Protein AF-A0A5Q0SHG6-F1 (afdb_monomer_lite)

Sequence (113 aa):
MILLYLISLMILVHLIGSIISFLGKTFPKRVGNIIAIYEIVFYIIVVIFYPNMVTVLLAIGYLYLVIHVIGGILYIKGSLHKIYSNPNELLYYGIYEFVEMIYLISLLIELVV

Radius of gyration: 13.94 Å; chains: 1; bounding box: 33×21×38 Å

Structure (mmCIF, N/CA/C/O backbone):
data_AF-A0A5Q0SHG6-F1
#
_entry.id   AF-A0A5Q0SHG6-F1
#
loop_
_atom_site.group_PDB
_atom_site.id
_atom_site.type_symbol
_atom_site.label_atom_id
_atom_site.label_alt_id
_atom_site.label_comp_id
_atom_site.label_asym_id
_atom_site.label_entity_id
_atom_site.label_seq_id
_atom_site.pdbx_PDB_ins_code
_atom_site.Cartn_x
_atom_site.Cartn_y
_atom_site.Cartn_z
_atom_site.occupancy
_atom_site.B_iso_or_equiv
_atom_site.auth_seq_id
_atom_site.auth_comp_id
_atom_site.auth_asym_id
_atom_site.auth_atom_id
_atom_site.pdbx_PDB_model_num
ATOM 1 N N . MET A 1 1 ? -14.070 -10.463 12.109 1.00 77.75 1 MET A N 1
ATOM 2 C CA . MET A 1 1 ? -13.524 -11.68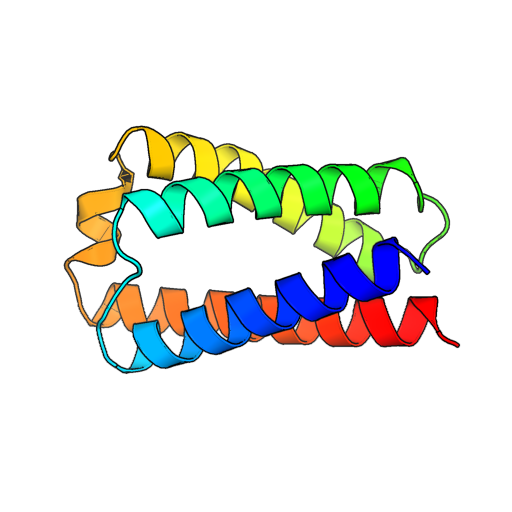1 11.460 1.00 77.75 1 MET A CA 1
ATOM 3 C C . MET A 1 1 ? -13.091 -11.436 10.018 1.00 77.75 1 MET A C 1
ATOM 5 O O . MET A 1 1 ? -11.925 -11.647 9.740 1.00 77.75 1 MET A O 1
ATOM 9 N N . ILE A 1 2 ? -13.957 -10.949 9.116 1.00 87.56 2 ILE A N 1
ATOM 10 C CA . ILE A 1 2 ? -13.585 -10.713 7.701 1.00 87.56 2 ILE A CA 1
ATOM 11 C C . ILE A 1 2 ? -12.382 -9.765 7.557 1.00 87.56 2 ILE A C 1
ATOM 13 O O . ILE A 1 2 ? -11.442 -10.095 6.844 1.00 87.56 2 ILE A O 1
ATOM 17 N N . LEU A 1 3 ? -12.355 -8.642 8.286 1.00 88.56 3 LEU A N 1
ATOM 18 C CA . LEU A 1 3 ? -11.223 -7.707 8.237 1.00 88.56 3 LEU A CA 1
ATOM 19 C C . LEU A 1 3 ? -9.895 -8.342 8.668 1.00 88.56 3 LEU A C 1
ATOM 21 O O . LEU A 1 3 ? -8.870 -8.026 8.081 1.00 88.56 3 LEU A O 1
ATOM 25 N N . LEU A 1 4 ? -9.917 -9.268 9.633 1.00 91.69 4 LEU A N 1
ATOM 26 C CA . LEU A 1 4 ? -8.715 -9.986 10.069 1.00 91.69 4 LEU A CA 1
ATOM 27 C C . LEU A 1 4 ? -8.138 -10.834 8.925 1.00 91.69 4 LEU A C 1
ATOM 29 O O . LEU A 1 4 ? -6.931 -10.862 8.725 1.00 91.69 4 LEU A O 1
ATOM 33 N N . TYR A 1 5 ? -8.992 -11.467 8.117 1.00 94.25 5 TYR A N 1
ATOM 34 C CA . TYR A 1 5 ? -8.531 -12.191 6.930 1.00 94.25 5 TYR A CA 1
ATOM 35 C C . TYR A 1 5 ? -7.971 -11.253 5.859 1.00 94.25 5 TYR A C 1
ATOM 37 O O . TYR A 1 5 ? -6.943 -11.562 5.261 1.00 94.25 5 TYR A O 1
ATOM 45 N N . LEU A 1 6 ? -8.618 -10.105 5.639 1.00 95.81 6 LEU A N 1
ATOM 46 C CA . LEU A 1 6 ? -8.137 -9.105 4.686 1.00 95.81 6 LEU A CA 1
ATOM 47 C C . LEU A 1 6 ? -6.771 -8.553 5.117 1.00 95.81 6 LEU A C 1
ATOM 49 O O . LEU A 1 6 ? -5.820 -8.570 4.346 1.00 95.81 6 LEU A O 1
ATOM 53 N N . ILE A 1 7 ? -6.610 -8.142 6.371 1.00 96.44 7 ILE A N 1
ATOM 54 C CA . ILE A 1 7 ? -5.329 -7.597 6.828 1.00 96.44 7 ILE A CA 1
ATOM 55 C C . ILE A 1 7 ? -4.220 -8.653 6.829 1.00 96.44 7 ILE A C 1
ATOM 57 O O . ILE A 1 7 ? -3.106 -8.352 6.418 1.00 96.44 7 ILE A O 1
ATOM 61 N N . SER A 1 8 ? -4.514 -9.914 7.170 1.00 97.00 8 SER A N 1
ATOM 62 C CA . SER A 1 8 ? -3.540 -11.004 7.026 1.00 97.00 8 SER A CA 1
ATOM 63 C C . SER A 1 8 ? -3.123 -11.230 5.569 1.00 97.00 8 SER A C 1
ATOM 65 O O . SER A 1 8 ? -1.939 -11.424 5.297 1.00 97.00 8 SER A O 1
ATOM 67 N N . LEU A 1 9 ? -4.066 -11.174 4.623 1.00 97.94 9 LEU A N 1
ATOM 68 C CA . LEU A 1 9 ? -3.750 -11.261 3.197 1.00 97.94 9 LEU A CA 1
ATOM 69 C C . LEU A 1 9 ? -2.920 -10.055 2.731 1.00 97.94 9 LEU A C 1
ATOM 71 O O . LEU A 1 9 ? -1.966 -10.232 1.982 1.00 97.94 9 LEU A O 1
ATOM 75 N N . MET A 1 10 ? -3.245 -8.851 3.203 1.00 98.19 10 MET A N 1
ATOM 76 C CA . MET A 1 10 ? -2.511 -7.619 2.904 1.00 98.19 10 MET A CA 1
ATOM 77 C C . MET A 1 10 ? -1.060 -7.703 3.401 1.00 98.19 10 MET A C 1
ATOM 79 O O . MET A 1 10 ? -0.131 -7.458 2.638 1.00 98.19 10 MET A O 1
ATOM 83 N N . ILE A 1 11 ? -0.846 -8.171 4.637 1.00 98.56 11 ILE A N 1
ATOM 84 C CA . ILE A 1 11 ? 0.493 -8.436 5.190 1.00 98.56 11 ILE A CA 1
ATOM 85 C C . ILE A 1 11 ? 1.267 -9.410 4.296 1.00 98.56 11 ILE A C 1
ATOM 87 O O . ILE A 1 11 ? 2.435 -9.172 4.000 1.00 98.56 11 ILE A O 1
ATOM 91 N N . LEU A 1 12 ? 0.629 -10.492 3.834 1.00 98.31 12 LEU A N 1
ATOM 92 C CA . LEU A 1 12 ? 1.276 -11.459 2.946 1.00 98.31 12 LEU A CA 1
ATOM 93 C C . LEU A 1 12 ? 1.661 -10.835 1.597 1.00 98.31 12 LEU A C 1
ATOM 95 O O . LEU A 1 12 ? 2.749 -11.107 1.091 1.00 98.31 12 LEU A O 1
ATOM 99 N N . VAL A 1 13 ? 0.791 -10.000 1.024 1.00 98.25 13 VAL A N 1
ATOM 100 C CA . VAL A 1 13 ? 1.065 -9.281 -0.227 1.00 98.25 13 VAL A CA 1
ATOM 101 C C . VAL A 1 13 ? 2.296 -8.388 -0.076 1.00 98.25 13 VAL A C 1
ATOM 103 O O . VAL A 1 13 ? 3.219 -8.533 -0.876 1.00 98.25 13 VAL A O 1
ATOM 106 N N . HIS A 1 14 ? 2.368 -7.564 0.972 1.00 98.44 14 HIS A N 1
ATOM 107 C CA . HIS A 1 14 ? 3.520 -6.686 1.211 1.00 98.44 14 HIS A CA 1
ATOM 108 C C . HIS A 1 14 ? 4.790 -7.451 1.597 1.00 98.44 14 HIS A C 1
ATOM 110 O O . HIS A 1 14 ? 5.886 -7.066 1.196 1.00 98.44 14 HIS A O 1
ATOM 116 N N . LEU A 1 15 ? 4.677 -8.578 2.308 1.00 98.44 15 LEU A N 1
ATOM 117 C CA . LEU A 1 15 ? 5.820 -9.454 2.573 1.00 98.44 15 LEU A CA 1
ATOM 118 C C . LEU A 1 15 ? 6.418 -9.978 1.262 1.00 98.44 15 LEU A C 1
ATOM 120 O O . LEU A 1 15 ? 7.623 -9.872 1.033 1.00 98.44 15 LEU A O 1
ATOM 124 N N . ILE A 1 16 ? 5.573 -10.535 0.389 1.00 98.00 16 ILE A N 1
ATOM 125 C CA . ILE A 1 16 ? 6.010 -11.045 -0.914 1.00 98.00 16 ILE A CA 1
ATOM 126 C C . ILE A 1 16 ? 6.548 -9.888 -1.763 1.00 98.00 16 ILE A C 1
ATOM 128 O O . ILE A 1 16 ? 7.622 -10.027 -2.346 1.00 98.00 16 ILE A O 1
ATOM 132 N N . GLY A 1 17 ? 5.842 -8.755 -1.799 1.00 96.81 17 GLY A N 1
ATOM 133 C CA . GLY A 1 17 ? 6.221 -7.534 -2.511 1.00 96.81 17 GLY A CA 1
ATOM 134 C C . GLY A 1 17 ? 7.592 -7.010 -2.094 1.00 96.81 17 GLY A C 1
ATOM 135 O O . GLY A 1 17 ? 8.444 -6.757 -2.946 1.00 96.81 17 GLY A O 1
ATOM 136 N N . SER A 1 18 ? 7.854 -6.945 -0.792 1.00 97.50 18 SER A N 1
ATOM 137 C CA . SER A 1 18 ? 9.145 -6.548 -0.239 1.00 97.50 18 SER A CA 1
ATOM 138 C C . SER A 1 18 ? 10.261 -7.518 -0.644 1.00 97.50 18 SER A C 1
ATOM 140 O O . SER A 1 18 ? 11.274 -7.093 -1.203 1.00 97.50 18 SER A O 1
ATOM 142 N N . ILE A 1 19 ? 10.048 -8.832 -0.478 1.00 97.81 19 ILE A N 1
ATOM 143 C CA . ILE A 1 19 ? 11.033 -9.862 -0.851 1.00 97.81 19 ILE A CA 1
ATOM 144 C C . ILE A 1 19 ? 11.383 -9.778 -2.341 1.00 97.81 19 ILE A C 1
ATOM 146 O O . ILE A 1 19 ? 12.562 -9.750 -2.694 1.00 97.81 19 ILE A O 1
ATOM 150 N N . ILE A 1 20 ? 10.390 -9.735 -3.237 1.00 95.94 20 ILE A N 1
ATOM 151 C CA . ILE A 1 20 ? 10.673 -9.702 -4.679 1.00 95.94 20 ILE A CA 1
ATOM 152 C C . ILE A 1 20 ? 11.364 -8.401 -5.093 1.00 95.94 20 ILE A C 1
ATOM 154 O O . ILE A 1 20 ? 12.241 -8.439 -5.955 1.00 95.94 20 ILE A O 1
ATOM 158 N N . SER A 1 21 ? 11.026 -7.282 -4.447 1.00 94.56 21 SER A N 1
ATOM 159 C CA . SER A 1 21 ? 11.623 -5.973 -4.722 1.00 94.56 21 SER A CA 1
ATOM 160 C C . SER A 1 21 ? 13.094 -5.935 -4.310 1.00 94.56 21 SER A C 1
ATOM 162 O O . SER A 1 21 ? 13.935 -5.488 -5.089 1.00 94.56 21 SER A O 1
ATOM 164 N N . PHE A 1 22 ? 13.442 -6.520 -3.159 1.00 94.50 22 PHE A N 1
ATOM 165 C CA . PHE A 1 22 ? 14.839 -6.708 -2.746 1.00 94.50 22 PHE A CA 1
ATOM 166 C C . PHE A 1 22 ? 15.623 -7.655 -3.659 1.00 94.50 22 PHE A C 1
ATOM 168 O O . PHE A 1 22 ? 16.836 -7.518 -3.795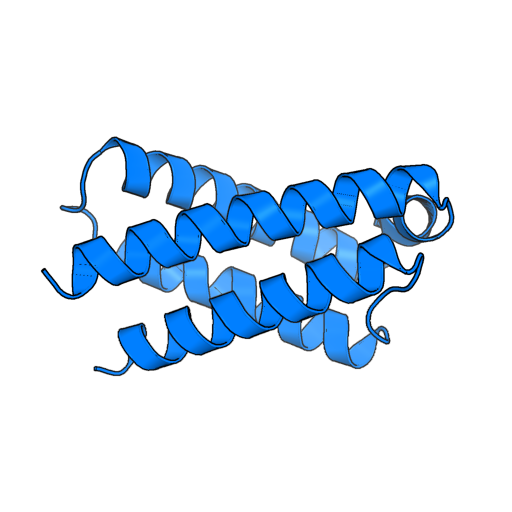 1.00 94.50 22 PHE A O 1
ATOM 175 N N . LEU A 1 23 ? 14.940 -8.574 -4.344 1.00 94.56 23 LEU A N 1
ATOM 176 C CA . LEU A 1 23 ? 15.524 -9.405 -5.400 1.00 94.56 23 LEU A CA 1
ATOM 177 C C . LEU A 1 23 ? 15.588 -8.698 -6.768 1.00 94.56 23 LEU A C 1
ATOM 179 O O . LEU A 1 23 ? 15.930 -9.339 -7.764 1.00 94.56 23 LEU A O 1
ATOM 183 N N . GLY A 1 24 ? 15.243 -7.408 -6.842 1.00 92.88 24 GLY A N 1
ATOM 184 C CA . GLY A 1 24 ? 15.249 -6.623 -8.077 1.00 92.88 24 GLY A CA 1
ATOM 185 C C . GLY A 1 24 ? 14.161 -7.038 -9.071 1.00 92.88 24 GLY A C 1
ATOM 186 O O . GLY A 1 24 ? 14.345 -6.907 -10.281 1.00 92.88 24 GLY A O 1
ATOM 187 N N . LYS A 1 25 ? 13.040 -7.580 -8.585 1.00 92.44 25 LYS A N 1
ATOM 188 C CA . LYS A 1 25 ? 11.911 -8.050 -9.397 1.00 92.44 25 LYS A CA 1
ATOM 189 C C . LYS A 1 25 ? 10.620 -7.339 -9.007 1.00 92.44 25 LYS A C 1
ATOM 191 O O . LYS A 1 25 ? 10.499 -6.771 -7.930 1.00 92.44 25 LYS A O 1
ATOM 196 N N . THR A 1 26 ? 9.627 -7.420 -9.886 1.00 92.00 26 THR A N 1
ATOM 197 C CA . THR A 1 26 ? 8.273 -6.910 -9.642 1.00 92.00 26 THR A CA 1
ATOM 198 C C . THR A 1 26 ? 7.224 -7.958 -9.972 1.00 92.00 26 THR A C 1
ATOM 200 O O . THR A 1 26 ? 7.493 -8.940 -10.673 1.00 92.00 26 THR A O 1
ATOM 203 N N . PHE A 1 27 ? 6.009 -7.759 -9.461 1.00 91.88 27 PHE A N 1
ATOM 204 C CA . PHE A 1 27 ? 4.881 -8.601 -9.831 1.00 91.88 27 PHE A CA 1
ATOM 205 C C . PHE A 1 27 ? 4.577 -8.493 -11.333 1.00 91.88 27 PHE A C 1
ATOM 207 O O . PHE A 1 27 ? 4.636 -7.399 -11.905 1.00 91.88 27 PHE A O 1
ATOM 214 N N . PRO A 1 28 ? 4.153 -9.596 -11.979 1.00 92.69 28 PRO A N 1
ATOM 215 C CA . PRO A 1 28 ? 3.591 -9.531 -13.319 1.00 92.69 28 PRO A CA 1
ATOM 216 C C . PRO A 1 28 ? 2.430 -8.535 -13.372 1.00 92.69 28 PRO A C 1
ATOM 218 O O . PRO A 1 28 ? 1.586 -8.513 -12.477 1.00 92.69 28 PRO A O 1
ATOM 221 N N . LYS A 1 29 ? 2.329 -7.765 -14.460 1.00 90.75 29 LYS A N 1
ATOM 222 C CA . LYS A 1 29 ? 1.387 -6.640 -14.588 1.00 90.75 29 LYS A CA 1
ATOM 223 C C . LYS A 1 29 ? -0.060 -6.966 -14.198 1.00 90.75 29 LYS A C 1
ATOM 225 O O . LYS A 1 29 ? -0.724 -6.160 -13.555 1.00 90.75 29 LYS A O 1
ATOM 230 N N . ARG A 1 30 ? -0.557 -8.147 -14.582 1.00 92.56 30 ARG A N 1
ATOM 231 C CA . ARG A 1 30 ? -1.918 -8.595 -14.237 1.00 92.56 30 ARG A CA 1
ATOM 232 C C . ARG A 1 30 ? -2.093 -8.795 -12.731 1.00 92.56 30 ARG A C 1
ATOM 234 O O . ARG A 1 30 ? -3.094 -8.350 -12.188 1.00 92.56 30 ARG A O 1
ATOM 241 N N . VAL A 1 31 ? -1.115 -9.423 -12.081 1.00 95.12 31 VAL A N 1
ATOM 242 C CA . VAL A 1 31 ? -1.114 -9.654 -10.630 1.00 95.12 31 VAL A CA 1
ATOM 243 C C . VAL A 1 31 ? -1.000 -8.321 -9.896 1.00 95.12 31 VAL A C 1
ATOM 245 O O . VAL A 1 31 ? -1.822 -8.045 -9.033 1.00 95.12 31 VAL A O 1
ATOM 248 N N . GLY A 1 32 ? -0.073 -7.454 -10.314 1.00 94.44 32 GLY A N 1
ATOM 249 C CA . GLY A 1 32 ? 0.076 -6.119 -9.732 1.00 94.44 32 GLY A CA 1
ATOM 250 C C . GLY A 1 32 ? -1.182 -5.254 -9.866 1.00 94.44 32 GLY A C 1
ATOM 251 O O . GLY A 1 32 ? -1.529 -4.540 -8.939 1.00 94.44 32 GLY A O 1
ATOM 252 N N . ASN A 1 33 ? -1.924 -5.349 -10.977 1.00 95.25 33 ASN A N 1
ATOM 253 C CA . ASN A 1 33 ? -3.198 -4.634 -11.117 1.00 95.25 33 ASN A CA 1
ATOM 254 C C . ASN A 1 33 ? -4.269 -5.148 -10.137 1.00 95.25 33 ASN A C 1
ATOM 256 O O . ASN A 1 33 ? -5.044 -4.350 -9.620 1.00 95.25 33 ASN A O 1
ATOM 260 N N . ILE A 1 34 ? -4.331 -6.464 -9.904 1.00 96.94 34 ILE A N 1
ATOM 261 C CA . ILE A 1 34 ? -5.266 -7.061 -8.937 1.00 96.94 34 ILE A CA 1
ATOM 262 C C . ILE A 1 34 ? -4.896 -6.623 -7.518 1.00 96.94 34 ILE A C 1
ATOM 264 O O . ILE A 1 34 ? -5.780 -6.215 -6.770 1.00 96.94 34 ILE A O 1
ATOM 268 N N . ILE A 1 35 ? -3.602 -6.662 -7.187 1.00 97.00 35 ILE A N 1
ATOM 269 C CA . ILE A 1 35 ? -3.064 -6.181 -5.911 1.00 97.00 35 ILE A CA 1
ATOM 270 C C . ILE A 1 35 ? -3.430 -4.706 -5.710 1.00 97.00 35 ILE A C 1
ATOM 272 O O . ILE A 1 35 ? -4.104 -4.399 -4.740 1.00 97.00 35 ILE A O 1
ATOM 276 N N . ALA A 1 36 ? -3.148 -3.827 -6.673 1.00 96.69 36 ALA A N 1
ATOM 277 C CA . ALA A 1 36 ? -3.454 -2.400 -6.548 1.00 96.69 36 ALA A CA 1
ATOM 278 C C . ALA A 1 36 ? -4.946 -2.115 -6.280 1.00 96.69 36 ALA A C 1
ATOM 280 O O . ALA A 1 36 ? -5.293 -1.267 -5.462 1.00 96.69 36 ALA A O 1
ATOM 281 N N . ILE A 1 37 ? -5.858 -2.829 -6.954 1.00 97.69 37 ILE A N 1
ATOM 282 C CA . ILE A 1 37 ? -7.303 -2.696 -6.694 1.00 97.69 37 ILE A CA 1
ATOM 283 C C . ILE A 1 37 ? -7.636 -3.170 -5.277 1.00 97.69 37 ILE A C 1
ATOM 285 O O . ILE A 1 37 ? -8.408 -2.520 -4.572 1.00 97.69 37 ILE A O 1
ATOM 289 N N . TYR A 1 38 ? -7.064 -4.302 -4.872 1.00 97.94 38 TYR A N 1
ATOM 290 C CA . TYR A 1 38 ? -7.247 -4.863 -3.543 1.00 97.94 38 TYR A CA 1
ATOM 291 C C . TYR A 1 38 ? -6.767 -3.907 -2.440 1.00 97.94 38 TYR A C 1
ATOM 293 O O . TYR A 1 38 ? -7.522 -3.653 -1.504 1.00 97.94 38 TYR A O 1
ATOM 301 N N . GLU A 1 39 ? -5.578 -3.321 -2.581 1.00 97.88 39 GLU A N 1
ATOM 302 C CA . GLU A 1 39 ? -4.989 -2.374 -1.626 1.00 97.88 39 GLU A CA 1
ATOM 303 C C . GLU A 1 39 ? -5.862 -1.121 -1.466 1.00 97.88 39 GLU A C 1
ATOM 305 O O . GLU A 1 39 ? -6.183 -0.719 -0.345 1.00 97.88 39 GLU A O 1
ATOM 310 N N . ILE A 1 40 ? -6.343 -0.550 -2.579 1.00 97.88 40 ILE A N 1
ATOM 311 C CA . ILE A 1 40 ? -7.273 0.591 -2.562 1.00 97.88 40 ILE A CA 1
ATOM 312 C C . ILE A 1 40 ? -8.538 0.245 -1.772 1.00 97.88 40 ILE A C 1
ATOM 314 O O . ILE A 1 40 ? -8.941 0.988 -0.876 1.00 97.88 40 ILE A O 1
ATOM 318 N N . VAL A 1 41 ? -9.177 -0.882 -2.097 1.00 97.25 41 VAL A N 1
ATOM 319 C CA . VAL A 1 41 ? -10.417 -1.306 -1.433 1.00 97.25 41 VAL A CA 1
ATOM 320 C C . VAL A 1 41 ? -10.171 -1.574 0.051 1.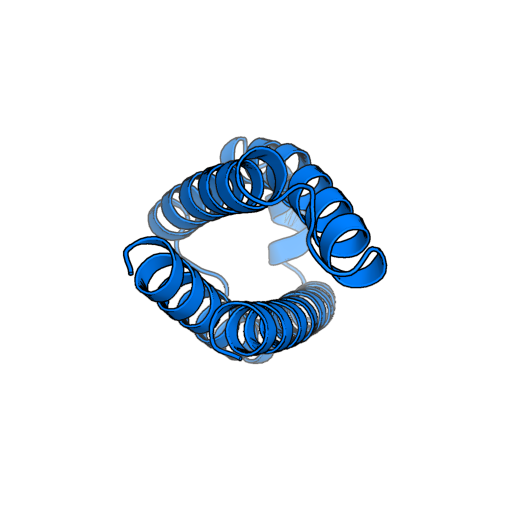00 97.25 41 VAL A C 1
ATOM 322 O O . VAL A 1 41 ? -10.985 -1.175 0.884 1.00 97.25 41 VAL A O 1
ATOM 325 N N . PHE A 1 42 ? -9.046 -2.200 0.393 1.00 97.44 42 PHE A N 1
ATOM 326 C CA . PHE A 1 42 ? -8.664 -2.475 1.772 1.00 97.44 42 PHE A CA 1
ATOM 327 C C . PHE A 1 42 ? -8.571 -1.188 2.598 1.00 97.44 42 PHE A C 1
ATOM 329 O O . PHE A 1 42 ? -9.227 -1.080 3.635 1.00 97.44 42 PHE A O 1
ATOM 336 N N . TYR A 1 43 ? -7.830 -0.184 2.125 1.00 96.75 43 TYR A N 1
ATOM 337 C CA . TYR A 1 43 ? -7.665 1.068 2.863 1.00 96.75 43 TYR A CA 1
ATOM 338 C C . TYR A 1 43 ? -8.948 1.895 2.950 1.00 96.75 43 TYR A C 1
ATOM 340 O O . TYR A 1 43 ? -9.191 2.527 3.979 1.00 96.75 43 TYR A O 1
ATOM 348 N N . ILE A 1 44 ? -9.812 1.845 1.929 1.00 95.50 44 ILE A N 1
ATOM 349 C CA . ILE A 1 44 ? -11.158 2.432 2.008 1.00 95.50 44 ILE A CA 1
ATOM 350 C C . ILE A 1 44 ? -11.943 1.788 3.158 1.00 95.50 44 ILE A C 1
ATOM 352 O O . ILE A 1 44 ? -12.548 2.497 3.962 1.00 95.50 44 ILE A O 1
ATOM 356 N N . ILE A 1 45 ? -11.912 0.455 3.267 1.00 94.19 45 ILE A N 1
ATOM 357 C CA . ILE A 1 45 ? -12.601 -0.275 4.338 1.00 94.19 45 ILE A CA 1
ATOM 358 C C . ILE A 1 45 ? -12.032 0.109 5.709 1.00 94.19 45 ILE A C 1
ATOM 360 O O . ILE A 1 45 ? -12.802 0.420 6.617 1.00 94.19 45 ILE A O 1
ATOM 364 N N . VAL A 1 46 ? -10.704 0.123 5.864 1.00 92.31 46 VAL A N 1
ATOM 365 C CA . VAL A 1 46 ? -10.043 0.484 7.129 1.00 92.31 46 VAL A CA 1
ATOM 366 C C . VAL A 1 46 ? -10.475 1.875 7.592 1.00 92.31 46 VAL A C 1
ATOM 368 O O . VAL A 1 46 ? -10.923 2.038 8.724 1.00 92.31 46 VAL A O 1
ATOM 371 N N . VAL A 1 47 ? -10.402 2.867 6.707 1.00 92.25 47 VAL A N 1
ATOM 372 C CA . VAL A 1 47 ? -10.673 4.267 7.047 1.00 92.25 47 VAL A CA 1
ATOM 373 C C . VAL A 1 47 ? -12.159 4.533 7.320 1.00 92.25 47 VAL A C 1
ATOM 375 O O . VAL A 1 47 ? -12.485 5.277 8.243 1.00 92.25 47 VAL A O 1
ATOM 378 N N . ILE A 1 48 ? -13.073 3.932 6.548 1.00 90.94 48 ILE A N 1
ATOM 379 C CA . ILE A 1 48 ? -14.520 4.172 6.697 1.00 90.94 48 ILE A CA 1
ATOM 380 C C . ILE A 1 48 ? -15.084 3.475 7.934 1.00 90.94 48 ILE A C 1
ATOM 382 O O . ILE A 1 48 ? -15.878 4.064 8.667 1.00 90.94 48 ILE A O 1
ATOM 386 N N . PHE A 1 49 ? -14.724 2.210 8.150 1.00 87.69 49 PHE A N 1
ATOM 387 C CA . PHE A 1 49 ? -15.396 1.388 9.158 1.00 87.69 49 PHE A CA 1
ATOM 388 C C . PHE A 1 49 ? -14.786 1.505 10.554 1.00 87.69 49 PHE A C 1
ATOM 390 O O . PHE A 1 49 ? -15.403 1.053 11.517 1.00 87.69 49 PHE A O 1
ATOM 397 N N . TYR A 1 50 ? -13.615 2.132 10.687 1.00 84.62 50 TYR A N 1
ATOM 398 C CA . TYR A 1 50 ? -12.908 2.225 11.963 1.00 84.62 50 TYR A CA 1
ATOM 399 C C . TYR A 1 50 ? -12.397 3.644 12.268 1.00 84.62 50 TYR A C 1
ATOM 401 O O . TYR A 1 50 ? -11.207 3.848 12.516 1.00 84.62 50 TYR A O 1
ATOM 409 N N . PRO A 1 51 ? -13.298 4.642 12.324 1.00 80.19 51 PRO A N 1
ATOM 410 C CA . PRO A 1 51 ? -12.926 6.031 12.593 1.00 80.19 51 PRO A CA 1
ATOM 411 C C . PRO A 1 51 ? -12.430 6.270 14.030 1.00 80.19 51 PRO A C 1
ATOM 413 O O . PRO A 1 51 ? -11.841 7.310 14.302 1.00 80.19 51 PRO A O 1
ATOM 416 N N . ASN A 1 52 ? -12.665 5.322 14.944 1.00 80.19 52 ASN A N 1
ATOM 417 C CA . ASN A 1 52 ? -12.325 5.434 16.368 1.00 80.19 52 ASN A CA 1
ATOM 418 C C . ASN A 1 52 ? -10.998 4.747 16.743 1.00 80.19 52 ASN A C 1
ATOM 420 O O . ASN A 1 52 ? -10.718 4.589 17.928 1.00 80.19 52 ASN A O 1
ATOM 424 N N . MET A 1 53 ? -10.207 4.296 15.763 1.00 82.06 53 MET A N 1
ATOM 425 C CA . MET A 1 53 ? -8.872 3.744 16.023 1.00 82.06 53 MET A CA 1
ATOM 426 C C . MET A 1 53 ? -7.920 4.783 16.626 1.00 82.06 53 MET A C 1
ATOM 428 O O . MET A 1 53 ? -8.133 5.989 16.485 1.00 82.06 53 MET A O 1
ATOM 432 N N . VAL A 1 54 ? -6.822 4.307 17.232 1.00 79.62 54 VAL A N 1
ATOM 433 C CA . VAL A 1 54 ? -5.705 5.153 17.682 1.00 79.62 54 VAL A CA 1
ATOM 434 C C . VAL A 1 54 ? -5.354 6.175 16.604 1.00 79.62 54 VAL A C 1
ATOM 436 O O . VAL A 1 54 ? -5.042 5.821 15.464 1.00 79.62 54 VAL A O 1
ATOM 439 N N . THR A 1 55 ? -5.364 7.454 16.984 1.00 84.06 55 THR A N 1
ATOM 440 C CA . THR A 1 55 ? -5.280 8.594 16.059 1.00 84.06 55 THR A CA 1
ATOM 441 C C . THR A 1 55 ? -4.096 8.498 15.095 1.00 84.06 55 THR A C 1
ATOM 443 O O . THR A 1 55 ? -4.215 8.851 13.924 1.00 84.06 55 THR A O 1
ATOM 446 N N . VAL A 1 56 ? -2.957 7.978 15.565 1.00 90.88 56 VAL A N 1
ATOM 447 C CA . VAL A 1 56 ? -1.747 7.799 14.748 1.00 90.88 56 VAL A CA 1
ATOM 448 C C . VAL A 1 56 ? -1.929 6.713 13.682 1.00 90.88 56 VAL A C 1
ATOM 450 O O . VAL A 1 56 ? -1.594 6.948 12.523 1.00 90.88 56 VAL A O 1
ATOM 453 N N . LEU A 1 57 ? -2.491 5.550 14.030 1.00 92.75 57 LEU A N 1
ATOM 454 C CA . LEU A 1 57 ? -2.718 4.459 13.073 1.00 92.75 57 LEU A CA 1
ATOM 455 C C . LEU A 1 57 ? -3.741 4.849 12.007 1.00 92.75 57 LEU A C 1
ATOM 457 O O . LEU A 1 57 ? -3.574 4.507 10.835 1.00 92.75 57 LEU A O 1
ATOM 461 N N . LEU A 1 58 ? -4.767 5.607 12.399 1.00 91.44 58 LEU A N 1
ATOM 462 C CA . LEU A 1 58 ? -5.758 6.124 11.466 1.00 91.44 58 LEU A CA 1
ATOM 463 C C . LEU A 1 58 ? -5.141 7.151 10.504 1.00 91.44 58 LEU A C 1
ATOM 465 O O . LEU A 1 58 ? -5.379 7.078 9.301 1.00 91.44 58 LEU A O 1
ATOM 469 N N . ALA A 1 59 ? -4.303 8.067 11.001 1.00 93.62 59 ALA A N 1
ATOM 470 C CA . ALA A 1 59 ? -3.605 9.044 10.163 1.00 93.62 59 ALA A CA 1
ATOM 471 C C . ALA A 1 59 ? -2.675 8.373 9.137 1.00 93.62 59 ALA A C 1
ATOM 473 O O . ALA A 1 59 ? -2.671 8.751 7.965 1.00 93.62 59 ALA A O 1
ATOM 474 N N . ILE A 1 60 ? -1.932 7.344 9.556 1.00 95.56 60 ILE A N 1
ATOM 475 C CA . ILE A 1 60 ? -1.100 6.545 8.647 1.00 95.56 60 ILE A CA 1
ATOM 476 C C . ILE A 1 60 ? -1.980 5.788 7.635 1.00 95.56 60 ILE A C 1
ATOM 478 O O . ILE A 1 60 ? -1.655 5.749 6.452 1.00 95.56 60 ILE A O 1
ATOM 482 N N . GLY A 1 61 ? -3.137 5.274 8.057 1.00 95.19 61 GLY A N 1
ATOM 483 C CA . GLY A 1 61 ? -4.109 4.640 7.162 1.00 95.19 61 GLY A CA 1
ATOM 484 C C . GLY A 1 61 ? -4.636 5.583 6.077 1.00 95.19 61 GLY A C 1
ATOM 485 O O . GLY A 1 61 ? -4.726 5.192 4.916 1.00 95.19 61 GLY A O 1
ATOM 486 N N . TYR A 1 62 ? -4.914 6.847 6.415 1.00 95.62 62 TYR A N 1
ATOM 487 C CA . TYR A 1 62 ? -5.261 7.874 5.425 1.00 95.62 62 TYR A CA 1
ATOM 488 C C . TYR A 1 62 ? -4.115 8.159 4.450 1.00 95.62 62 TYR A C 1
ATOM 490 O O . TYR A 1 62 ? -4.356 8.328 3.254 1.00 95.62 62 TYR A O 1
ATOM 498 N N . LEU A 1 63 ? -2.873 8.207 4.940 1.00 96.62 63 LEU A N 1
ATOM 499 C CA . LEU A 1 63 ? -1.703 8.396 4.086 1.00 96.62 63 LEU A CA 1
ATOM 500 C C . LEU A 1 63 ? -1.581 7.251 3.071 1.00 96.62 63 LEU A C 1
ATOM 502 O O . LEU A 1 63 ? -1.476 7.513 1.873 1.00 96.62 63 LEU A O 1
ATOM 506 N N . TYR A 1 64 ? -1.665 6.000 3.527 1.00 97.75 64 TYR A N 1
ATOM 507 C CA . TYR A 1 64 ? -1.622 4.838 2.642 1.00 97.75 64 TYR A CA 1
ATOM 508 C C . TYR A 1 64 ? -2.816 4.773 1.692 1.00 97.75 64 TYR A C 1
ATOM 510 O O . TYR A 1 64 ? -2.630 4.455 0.522 1.00 97.75 64 TYR A O 1
ATOM 518 N N . LEU A 1 65 ? -4.016 5.169 2.127 1.00 97.12 65 LEU A N 1
ATOM 519 C CA . LEU A 1 65 ? -5.165 5.300 1.229 1.00 97.12 65 LEU A CA 1
ATOM 520 C C . LEU A 1 65 ? -4.851 6.237 0.054 1.00 97.12 65 LEU A C 1
ATOM 522 O O . LEU A 1 65 ? -5.100 5.893 -1.101 1.00 97.12 65 LEU A O 1
ATOM 526 N N . VAL A 1 66 ? -4.287 7.416 0.330 1.00 97.19 66 VAL A N 1
ATOM 527 C CA . VAL A 1 66 ? -3.923 8.384 -0.715 1.00 97.19 66 VAL A CA 1
ATOM 528 C C . VAL A 1 66 ? -2.836 7.820 -1.628 1.00 97.19 66 VAL A C 1
ATOM 530 O O . VAL A 1 66 ? -2.962 7.914 -2.853 1.00 97.19 66 VAL A O 1
ATOM 533 N N . ILE A 1 67 ? -1.797 7.211 -1.049 1.00 96.62 67 ILE A N 1
ATOM 534 C CA . ILE A 1 67 ? -0.699 6.595 -1.803 1.00 96.62 67 ILE A CA 1
ATOM 535 C C . ILE A 1 67 ? -1.235 5.506 -2.732 1.00 96.62 67 ILE A C 1
ATOM 537 O O . ILE A 1 67 ? -0.914 5.524 -3.917 1.00 96.62 67 ILE A O 1
ATOM 541 N N . HIS A 1 68 ? -2.099 4.615 -2.249 1.00 97.12 68 HIS A N 1
ATOM 542 C CA . HIS A 1 68 ? -2.631 3.507 -3.041 1.00 97.12 68 HIS A CA 1
ATOM 543 C C . HIS A 1 68 ? -3.654 3.940 -4.078 1.00 97.12 68 HIS A C 1
ATOM 545 O O . HIS A 1 68 ? -3.654 3.414 -5.187 1.00 97.12 68 HIS A O 1
ATOM 551 N N . VAL A 1 69 ? -4.485 4.944 -3.798 1.00 96.75 69 VAL A N 1
ATOM 552 C CA . VAL A 1 69 ? -5.402 5.483 -4.813 1.00 96.75 69 VAL A CA 1
ATOM 553 C C . VAL A 1 69 ? -4.616 6.136 -5.948 1.00 96.75 69 VAL A C 1
ATOM 555 O O . VAL A 1 69 ? -4.825 5.809 -7.116 1.00 96.75 69 VAL A O 1
ATOM 558 N N . ILE A 1 70 ? -3.686 7.040 -5.633 1.00 95.50 70 ILE A N 1
ATOM 559 C CA . ILE A 1 70 ? -2.918 7.758 -6.658 1.00 95.50 70 ILE A CA 1
ATOM 560 C C . ILE A 1 70 ? -1.939 6.802 -7.349 1.00 95.50 70 ILE A C 1
ATOM 562 O O . ILE A 1 70 ? -1.934 6.684 -8.578 1.00 95.50 70 ILE A O 1
ATOM 566 N N . GLY A 1 71 ? -1.134 6.097 -6.559 1.00 92.31 71 GLY A N 1
ATOM 567 C CA . GLY A 1 71 ? -0.135 5.136 -7.006 1.00 92.31 71 GLY A CA 1
ATOM 568 C C . GLY A 1 71 ? -0.757 3.983 -7.781 1.00 92.31 71 GLY A C 1
ATOM 569 O O . GLY A 1 71 ? -0.297 3.687 -8.879 1.00 92.31 71 GLY A O 1
ATOM 570 N N . GLY A 1 72 ? -1.858 3.407 -7.298 1.00 93.00 72 GLY A N 1
ATOM 571 C CA . GLY A 1 72 ? -2.589 2.338 -7.977 1.00 93.00 72 GLY A CA 1
ATOM 572 C C . GLY A 1 72 ? -3.159 2.774 -9.327 1.00 93.00 72 GLY A C 1
ATOM 573 O O . GLY A 1 72 ? -3.000 2.064 -10.322 1.00 93.00 72 GLY A O 1
ATOM 574 N N . ILE A 1 73 ? -3.736 3.979 -9.430 1.00 94.00 73 ILE A N 1
ATOM 575 C CA . ILE A 1 73 ? -4.208 4.522 -10.718 1.00 94.00 73 ILE A CA 1
ATOM 576 C C . ILE A 1 73 ? -3.040 4.709 -11.697 1.00 94.00 73 ILE A C 1
ATOM 578 O O . ILE A 1 73 ? -3.137 4.309 -12.863 1.00 94.00 73 ILE A O 1
ATOM 582 N N . LEU A 1 74 ? -1.932 5.306 -11.247 1.00 92.88 74 LEU A N 1
ATOM 583 C CA . LEU A 1 74 ? -0.735 5.504 -12.074 1.00 92.88 74 LEU A CA 1
ATOM 584 C C . LEU A 1 74 ? -0.097 4.170 -12.478 1.00 92.88 74 LEU A C 1
ATOM 586 O O . LEU A 1 74 ? 0.337 4.013 -13.625 1.00 92.88 74 LEU A O 1
ATOM 590 N N . TYR A 1 75 ? -0.084 3.197 -11.565 1.00 89.88 75 TYR A N 1
ATOM 591 C CA . TYR A 1 75 ? 0.379 1.842 -11.815 1.00 89.88 75 TYR A CA 1
ATOM 592 C C . TYR A 1 75 ? -0.452 1.228 -12.928 1.00 89.88 75 TYR A C 1
ATOM 594 O O . TYR A 1 75 ? 0.108 0.865 -13.962 1.00 89.88 75 TYR A O 1
ATOM 602 N N . ILE A 1 76 ? -1.778 1.153 -12.775 1.00 91.12 76 ILE A N 1
ATOM 603 C CA . ILE A 1 76 ? -2.698 0.532 -13.740 1.00 91.12 76 ILE A CA 1
ATOM 604 C C . ILE A 1 76 ? -2.537 1.150 -15.135 1.00 91.12 76 ILE A C 1
ATOM 606 O O . ILE A 1 76 ? -2.442 0.404 -16.109 1.00 91.12 76 ILE A O 1
ATOM 610 N N . LYS A 1 77 ? -2.381 2.477 -15.226 1.00 91.69 77 LYS A N 1
ATOM 611 C CA . LYS A 1 77 ? -2.129 3.204 -16.486 1.00 91.69 77 LYS A CA 1
ATOM 612 C C . LYS A 1 77 ? -0.745 2.958 -17.109 1.00 91.69 77 LYS A C 1
ATOM 614 O O . LYS A 1 77 ? -0.516 3.364 -18.243 1.00 91.69 77 LYS A O 1
ATOM 619 N N . GLY A 1 78 ? 0.180 2.307 -16.402 1.00 86.25 78 GLY A N 1
ATOM 620 C CA . GLY A 1 78 ? 1.542 2.025 -16.877 1.00 86.25 78 GLY A CA 1
ATOM 621 C C . GLY A 1 78 ? 2.513 3.204 -16.738 1.00 86.25 78 GLY A C 1
ATOM 622 O O . GLY A 1 78 ? 3.643 3.150 -17.228 1.00 86.25 78 GLY A O 1
ATOM 623 N N . SER A 1 79 ? 2.105 4.268 -16.045 1.00 85.75 79 SER A N 1
ATOM 624 C CA . SER A 1 79 ? 2.894 5.495 -15.892 1.00 85.75 79 SER A CA 1
ATOM 625 C C . SER A 1 79 ? 4.126 5.309 -15.000 1.00 85.75 79 SER A C 1
ATOM 627 O O . SER A 1 79 ? 5.077 6.076 -15.108 1.00 85.75 79 SER A O 1
ATOM 629 N N . LEU A 1 80 ? 4.145 4.263 -14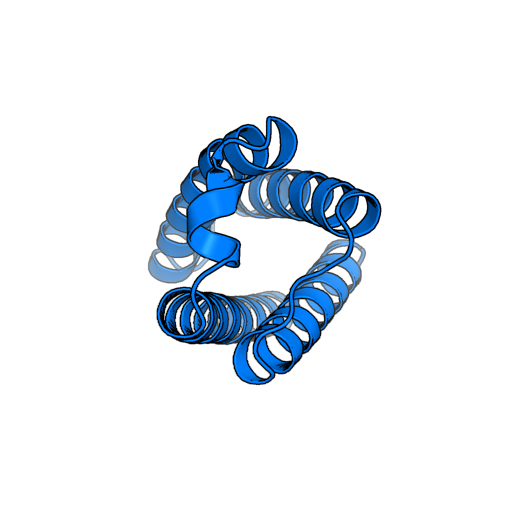.171 1.00 80.75 80 LEU A N 1
ATOM 630 C CA . LEU A 1 80 ? 5.224 3.976 -13.220 1.00 80.75 80 LEU A CA 1
ATOM 631 C C . LEU A 1 80 ? 6.320 3.037 -13.769 1.00 80.75 80 LEU A C 1
ATOM 633 O O . LEU A 1 80 ? 7.220 2.652 -13.030 1.00 80.75 80 LEU A O 1
ATOM 637 N N . HIS A 1 81 ? 6.297 2.676 -15.060 1.00 73.06 81 HIS A N 1
ATOM 638 C CA . HIS A 1 81 ? 7.246 1.707 -15.643 1.00 73.06 81 HIS A CA 1
ATOM 639 C C . HIS A 1 81 ? 8.729 2.065 -15.431 1.00 73.06 81 HIS A C 1
ATOM 641 O O . HIS A 1 81 ? 9.557 1.167 -15.309 1.00 73.06 81 HIS A O 1
ATOM 647 N N . LYS A 1 82 ? 9.066 3.362 -15.363 1.00 65.38 82 LYS A N 1
ATOM 648 C CA . LYS A 1 82 ? 10.443 3.830 -15.133 1.00 65.38 82 LYS A CA 1
ATOM 649 C C . LYS A 1 82 ? 10.940 3.503 -13.726 1.00 65.38 82 LYS A C 1
ATOM 651 O O . LYS A 1 82 ? 12.085 3.089 -13.582 1.00 65.38 82 LYS A O 1
ATOM 656 N N . ILE A 1 83 ? 10.075 3.619 -12.719 1.00 66.94 83 ILE A N 1
ATOM 657 C CA . ILE A 1 83 ? 10.412 3.328 -11.316 1.00 66.94 83 ILE A CA 1
ATOM 658 C C . ILE A 1 83 ? 10.760 1.844 -11.171 1.00 66.94 83 ILE A C 1
ATOM 660 O O . ILE A 1 83 ? 11.756 1.480 -10.566 1.00 66.94 83 ILE A O 1
ATOM 664 N N . TYR A 1 84 ? 10.020 0.973 -11.851 1.00 70.56 84 TYR A N 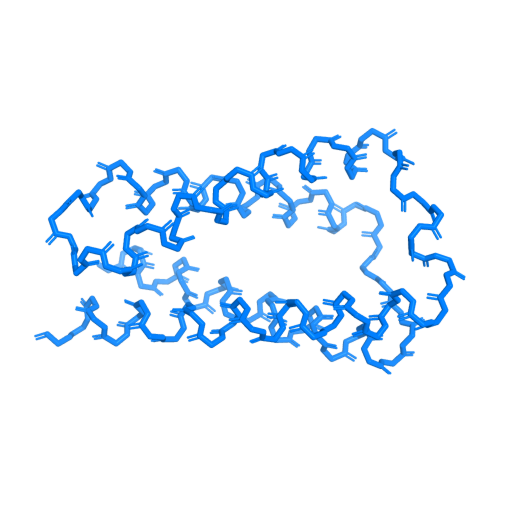1
ATOM 665 C CA . TYR A 1 84 ? 10.229 -0.473 -11.771 1.00 70.56 84 TYR A CA 1
ATOM 666 C C . TYR A 1 84 ? 11.358 -1.020 -12.656 1.00 70.56 84 TYR A C 1
ATOM 668 O O . TYR A 1 84 ? 11.545 -2.233 -12.723 1.00 70.56 84 TYR A O 1
ATOM 676 N N . SER A 1 85 ? 12.090 -0.147 -13.355 1.00 75.81 85 SER A N 1
ATOM 677 C CA . SER A 1 85 ? 13.183 -0.533 -14.260 1.00 75.81 85 SER A CA 1
ATOM 678 C C . SER A 1 85 ? 14.582 -0.327 -13.670 1.00 75.81 85 SER A C 1
ATOM 680 O O . SER A 1 85 ? 15.554 -0.830 -14.229 1.00 75.81 85 SER A O 1
ATOM 682 N N . ASN A 1 86 ? 14.696 0.381 -12.542 1.00 86.19 86 ASN A N 1
ATOM 683 C CA . ASN A 1 86 ? 15.968 0.683 -11.889 1.00 86.19 86 ASN A CA 1
ATOM 684 C C . ASN A 1 86 ? 16.109 -0.121 -10.578 1.00 86.19 86 ASN A C 1
ATOM 686 O O . ASN A 1 86 ? 15.255 0.013 -9.702 1.00 86.19 86 ASN A O 1
ATOM 690 N N . PRO A 1 87 ? 17.185 -0.911 -10.391 1.00 84.75 87 PRO A N 1
ATOM 691 C CA . PRO A 1 87 ? 17.418 -1.668 -9.159 1.00 84.75 87 PRO A CA 1
ATOM 692 C C . PRO A 1 87 ? 17.402 -0.827 -7.874 1.00 84.75 87 PRO A C 1
ATOM 694 O O . PRO A 1 87 ? 16.907 -1.295 -6.852 1.00 84.75 87 PRO A O 1
ATOM 697 N N . ASN A 1 88 ? 17.893 0.416 -7.916 1.00 88.44 88 ASN A N 1
ATOM 698 C CA . ASN A 1 88 ? 17.887 1.292 -6.738 1.00 88.44 88 ASN A CA 1
ATOM 699 C C . ASN A 1 88 ? 16.465 1.727 -6.365 1.00 88.44 88 ASN A C 1
ATOM 701 O O . ASN A 1 88 ? 16.115 1.764 -5.191 1.00 88.44 88 ASN A O 1
ATOM 705 N N . GLU A 1 89 ? 15.625 2.005 -7.361 1.00 89.12 89 GLU A N 1
ATOM 706 C CA . GLU A 1 89 ? 14.214 2.341 -7.146 1.00 89.12 89 GLU A CA 1
ATOM 707 C C . GLU A 1 89 ? 13.438 1.136 -6.599 1.00 89.12 89 GLU A C 1
ATOM 709 O O . GLU A 1 89 ? 12.605 1.286 -5.709 1.00 89.12 89 GLU A O 1
ATOM 714 N N . LEU A 1 90 ? 13.761 -0.079 -7.062 1.00 91.44 90 LEU A N 1
ATOM 715 C CA . LEU A 1 90 ? 13.187 -1.315 -6.522 1.00 91.44 90 LEU A CA 1
ATOM 716 C C . LEU A 1 90 ? 13.605 -1.570 -5.071 1.00 91.44 90 LEU A C 1
ATOM 718 O O . LEU A 1 90 ? 12.790 -2.052 -4.290 1.00 91.44 90 LEU A O 1
ATOM 722 N N . LEU A 1 91 ? 14.827 -1.200 -4.676 1.00 93.31 91 LEU A N 1
ATOM 723 C CA . LEU A 1 91 ? 15.241 -1.253 -3.274 1.00 93.31 91 LEU A CA 1
ATOM 724 C C . LEU A 1 91 ? 14.381 -0.322 -2.407 1.00 93.31 91 LEU A C 1
ATOM 726 O O . LEU A 1 91 ? 13.847 -0.762 -1.390 1.00 93.31 91 LEU A O 1
ATOM 730 N N . TYR A 1 92 ? 14.210 0.941 -2.814 1.00 93.19 92 TYR A N 1
ATOM 731 C CA . TYR A 1 92 ? 13.370 1.896 -2.081 1.00 93.19 92 TYR A CA 1
ATOM 732 C C . TYR A 1 92 ? 11.906 1.464 -2.038 1.00 93.19 92 TYR A C 1
ATOM 734 O O . TYR A 1 92 ? 11.267 1.570 -0.993 1.00 93.19 92 TYR A O 1
ATOM 742 N N . TYR A 1 93 ? 11.397 0.916 -3.140 1.00 93.00 93 TYR A N 1
ATOM 743 C CA . TYR A 1 93 ? 10.066 0.329 -3.189 1.00 93.00 93 TYR A CA 1
ATOM 744 C C . TYR A 1 93 ? 9.940 -0.857 -2.218 1.00 93.00 93 TYR A C 1
ATOM 746 O O . TYR A 1 93 ? 8.995 -0.910 -1.442 1.00 93.00 93 TYR A O 1
ATOM 754 N N . G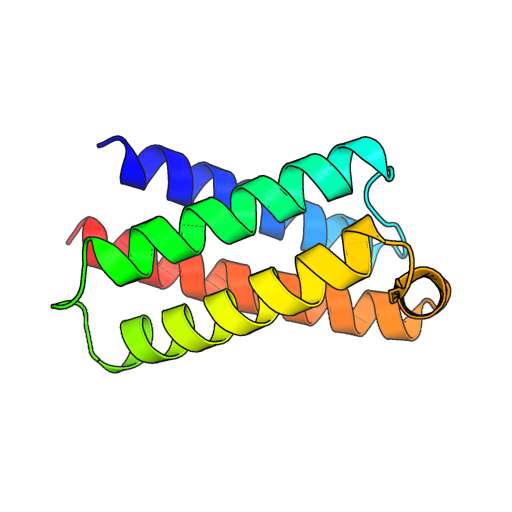LY A 1 94 ? 10.935 -1.746 -2.147 1.00 95.62 94 GLY A N 1
ATOM 755 C CA . GLY A 1 94 ? 10.948 -2.854 -1.186 1.00 95.62 94 GLY A CA 1
ATOM 756 C C . GLY A 1 94 ? 10.982 -2.409 0.281 1.00 95.62 94 GLY A C 1
ATOM 757 O O . GLY A 1 94 ? 10.362 -3.056 1.128 1.00 95.62 94 GLY A O 1
ATOM 758 N N . ILE A 1 95 ? 11.664 -1.296 0.585 1.00 96.88 95 ILE A N 1
ATOM 759 C CA . ILE A 1 95 ? 11.644 -0.665 1.916 1.00 96.88 95 ILE A CA 1
ATOM 760 C C . ILE A 1 95 ? 10.253 -0.101 2.209 1.00 96.88 95 ILE A C 1
ATOM 762 O O . ILE A 1 95 ? 9.733 -0.319 3.299 1.00 96.88 95 ILE A O 1
ATOM 766 N N . TYR A 1 96 ? 9.648 0.598 1.248 1.00 96.38 96 TYR A N 1
ATOM 767 C CA . TYR A 1 96 ? 8.286 1.119 1.369 1.00 96.38 96 TYR A CA 1
ATOM 768 C C . TYR A 1 96 ? 7.284 -0.004 1.694 1.00 96.38 96 TYR A C 1
ATOM 770 O O . TYR A 1 96 ? 6.570 0.091 2.691 1.00 96.38 96 TYR A O 1
ATOM 778 N N . GLU A 1 97 ? 7.313 -1.098 0.927 1.00 97.25 97 GLU A N 1
ATOM 779 C CA . GLU A 1 97 ? 6.473 -2.287 1.134 1.00 97.25 97 GLU A CA 1
ATOM 780 C C . GLU A 1 97 ? 6.689 -2.897 2.529 1.00 97.25 97 GLU A C 1
ATOM 782 O O . GLU A 1 97 ? 5.745 -3.267 3.224 1.00 97.25 97 GLU A O 1
ATOM 787 N N . PHE A 1 98 ? 7.944 -2.963 2.982 1.00 98.19 98 PHE A N 1
ATOM 788 C CA . PHE A 1 98 ? 8.279 -3.481 4.307 1.00 98.19 98 PHE A CA 1
ATOM 789 C C . PHE A 1 98 ? 7.741 -2.598 5.441 1.00 98.19 98 PHE A C 1
ATOM 791 O O . PHE A 1 98 ? 7.204 -3.108 6.425 1.00 98.19 98 PHE A O 1
ATOM 798 N N . VAL A 1 99 ? 7.868 -1.275 5.316 1.00 98.44 99 VAL A N 1
ATOM 799 C CA . VAL A 1 99 ? 7.345 -0.319 6.305 1.00 98.44 99 VAL A CA 1
ATOM 800 C C . VAL A 1 99 ? 5.821 -0.403 6.377 1.00 98.44 99 VAL A C 1
ATOM 802 O O . VAL A 1 99 ? 5.258 -0.416 7.472 1.00 98.44 99 VAL A O 1
ATOM 805 N N . GLU A 1 100 ? 5.158 -0.534 5.230 1.00 98.31 100 GLU A N 1
ATOM 806 C CA . GLU A 1 100 ? 3.712 -0.732 5.168 1.00 98.31 100 GLU A CA 1
ATOM 807 C C . GLU A 1 100 ? 3.276 -2.043 5.829 1.00 98.31 100 GLU A C 1
ATOM 809 O O . GLU A 1 100 ? 2.338 -2.061 6.626 1.00 98.31 100 GLU A O 1
ATOM 814 N N . MET A 1 101 ? 4.014 -3.131 5.604 1.00 98.38 101 MET A N 1
ATOM 815 C CA . MET A 1 101 ? 3.777 -4.400 6.289 1.00 98.38 101 MET A CA 1
ATOM 816 C C . MET A 1 101 ? 3.857 -4.260 7.818 1.00 98.38 101 MET A C 1
ATOM 818 O O . MET A 1 101 ? 3.011 -4.809 8.524 1.00 98.38 101 MET A O 1
ATOM 822 N N . ILE A 1 102 ? 4.842 -3.520 8.342 1.00 98.25 102 ILE A N 1
ATOM 823 C CA . ILE A 1 102 ? 4.956 -3.262 9.788 1.00 98.25 102 ILE A CA 1
ATOM 824 C C . ILE A 1 102 ? 3.719 -2.518 10.294 1.00 98.25 102 ILE A C 1
ATOM 826 O O . ILE A 1 102 ? 3.141 -2.920 11.304 1.00 98.25 102 ILE A O 1
ATOM 830 N N . TYR A 1 103 ? 3.283 -1.479 9.577 1.00 97.44 103 TYR A N 1
ATOM 831 C CA . TYR A 1 103 ? 2.057 -0.756 9.906 1.00 97.44 103 TYR A CA 1
ATOM 832 C C . TYR A 1 103 ? 0.838 -1.692 9.953 1.00 97.44 103 TYR A C 1
ATOM 834 O O . TYR A 1 103 ? 0.071 -1.656 10.915 1.00 97.44 103 TYR A O 1
ATOM 842 N N . LEU A 1 104 ? 0.684 -2.578 8.967 1.00 97.69 104 LEU A N 1
ATOM 843 C CA . LEU A 1 104 ? -0.423 -3.535 8.911 1.00 97.69 104 LEU A CA 1
ATOM 844 C C . LEU A 1 104 ? -0.380 -4.558 10.053 1.00 97.69 104 LEU A C 1
ATOM 846 O O . LEU A 1 104 ? -1.426 -4.942 10.569 1.00 97.69 104 LEU A O 1
ATOM 850 N N . ILE A 1 105 ? 0.809 -4.981 10.489 1.00 97.50 105 ILE A N 1
ATOM 851 C CA . ILE A 1 105 ? 0.962 -5.835 11.676 1.00 97.50 105 ILE A CA 1
ATOM 852 C C . ILE A 1 105 ? 0.513 -5.080 12.932 1.00 97.50 105 ILE A C 1
ATOM 854 O O . ILE A 1 105 ? -0.240 -5.632 13.733 1.00 97.50 105 ILE A O 1
ATOM 858 N N . SER A 1 106 ? 0.921 -3.818 13.100 1.00 95.81 106 SER A N 1
ATOM 859 C CA . SER A 1 106 ? 0.467 -2.985 14.222 1.00 95.81 106 SER A CA 1
ATOM 860 C C . SER A 1 106 ? -1.049 -2.795 14.214 1.00 95.81 106 SER A C 1
ATOM 862 O O . SER A 1 106 ? -1.692 -2.923 15.251 1.00 95.81 106 SER A O 1
ATOM 864 N N . LEU A 1 107 ? -1.623 -2.561 13.034 1.00 94.00 107 LEU A N 1
ATOM 865 C CA . LEU A 1 107 ? -3.061 -2.444 12.831 1.00 94.00 107 LEU A CA 1
ATOM 866 C C . LEU A 1 107 ? -3.801 -3.752 13.165 1.00 94.00 107 LEU A C 1
ATOM 868 O O . LEU A 1 107 ? -4.862 -3.721 13.779 1.00 94.00 107 LEU A O 1
ATOM 872 N N . LEU A 1 108 ? -3.241 -4.909 12.804 1.00 94.75 108 LEU A N 1
ATOM 873 C CA . LEU A 1 108 ? -3.807 -6.215 13.147 1.00 94.75 108 LEU A CA 1
ATOM 874 C C . LEU A 1 108 ? -3.810 -6.453 14.660 1.00 94.75 108 LEU A C 1
ATOM 876 O O . LEU A 1 108 ? -4.802 -6.951 15.183 1.00 94.75 108 LEU A O 1
ATOM 880 N N . ILE A 1 109 ? -2.726 -6.096 15.354 1.00 93.50 109 ILE A N 1
ATOM 881 C CA . ILE A 1 109 ? -2.629 -6.227 16.814 1.00 93.50 109 ILE A CA 1
ATOM 882 C C . ILE A 1 109 ? -3.695 -5.360 17.495 1.00 93.50 109 ILE A C 1
ATOM 884 O O . ILE A 1 109 ? -4.438 -5.876 18.323 1.00 93.50 109 ILE A O 1
ATOM 888 N N . GLU A 1 110 ? -3.825 -4.093 17.094 1.00 90.12 110 GLU A N 1
ATOM 889 C CA . GLU A 1 110 ? -4.833 -3.161 17.628 1.00 90.12 110 GLU A CA 1
ATOM 890 C C . GLU A 1 110 ? -6.271 -3.675 17.461 1.00 90.12 110 GLU A C 1
ATOM 892 O O . GLU A 1 110 ? -7.121 -3.438 18.306 1.00 90.12 110 GLU A O 1
ATOM 897 N N . LEU A 1 111 ? -6.569 -4.387 16.372 1.00 87.38 111 LEU A N 1
ATOM 898 C CA . LEU A 1 111 ? -7.915 -4.910 16.107 1.00 87.38 111 LEU A CA 1
ATOM 899 C C . LEU A 1 111 ? -8.237 -6.217 16.848 1.00 87.38 111 LEU A C 1
ATOM 901 O O . LEU A 1 111 ? -9.386 -6.670 16.805 1.00 87.38 111 LEU A O 1
ATOM 905 N N . VAL A 1 112 ? -7.232 -6.869 17.433 1.00 86.88 112 VAL A N 1
ATOM 906 C CA . VAL A 1 112 ? -7.370 -8.157 18.133 1.00 86.88 112 VAL A CA 1
ATOM 907 C C . VAL A 1 112 ? -7.321 -7.990 19.653 1.00 86.88 112 VAL A C 1
ATOM 909 O O . VAL A 1 112 ? -7.900 -8.822 20.354 1.00 86.88 112 VAL A O 1
ATOM 912 N N . VAL A 1 113 ? -6.635 -6.956 20.143 1.00 76.75 113 VAL A N 1
ATOM 913 C CA . VAL A 1 113 ? -6.523 -6.596 21.568 1.00 76.75 113 VAL A CA 1
ATOM 914 C C . VAL A 1 113 ? -7.704 -5.729 21.992 1.00 76.75 113 VAL A C 1
ATOM 916 O O . VAL A 1 113 ? -8.225 -5.985 23.100 1.00 76.75 113 VAL A O 1
#

pLDDT: mean 92.23, std 6.91, range [65.38, 98.56]

Foldseek 3Di:
DVLLVLLVVLLVVLVVLLVQLLVLHHDDLVVLLVNLVSQLVSLVCCQVVCVPADPVLNVVSVVSNVCSVVVSVCSNVVVCVVLSPDSVSSNVSSVVSVVVSVSSVVVSVRVVD

Secondary structure (DSSP, 8-state):
-HHHHHHHHHHHHHHHHHHHHHTT----HHHHHHHHHHHHHHHHHHHHH-TTS-HHHHHHHHHHHHHHHHHHHHHHTTTTTTGGG-HHHHHHHHHHHHHHHHHHHHHHHHHH-